Protein AF-X6PDG9-F1 (afdb_monomer_lite)

Radius of gyration: 16.28 Å; chains: 1; bounding box: 45×27×43 Å

pLDDT: mean 70.28, std 19.41, range [34.72, 93.81]

Secondary structure (DSSP, 8-state):
--HHHHHHHHHHHHTTS--SSSHHHHHHHHHHHHHHHHHHHHTS-HHHHHHHHHHHHHS-HHHHHHHHHH-TTTTTT--HHHHHHHHHHHHHHHHHHHHHHGGG----

Structure (mmCIF, N/CA/C/O backbone):
data_AF-X6PDG9-F1
#
_entry.id   AF-X6PDG9-F1
#
loop_
_atom_site.group_PDB
_atom_site.id
_atom_site.type_symbol
_atom_site.label_atom_id
_atom_site.label_alt_id
_atom_site.label_comp_id
_atom_site.label_asym_id
_atom_site.label_entity_id
_atom_site.label_seq_id
_atom_site.pdbx_PDB_ins_code
_atom_site.Cartn_x
_atom_site.Cartn_y
_atom_site.Cartn_z
_atom_site.occupancy
_atom_site.B_iso_or_equiv
_atom_site.auth_seq_id
_atom_site.auth_comp_id
_atom_site.auth_asym_id
_atom_site.auth_atom_id
_atom_site.pdbx_PDB_model_num
ATOM 1 N N . MET A 1 1 ? -12.989 -11.127 -12.654 1.00 45.44 1 MET A N 1
ATOM 2 C CA . MET A 1 1 ? -11.727 -11.205 -13.430 1.00 45.44 1 MET A CA 1
ATOM 3 C C . MET A 1 1 ? -11.781 -10.556 -14.828 1.00 45.44 1 MET A C 1
ATOM 5 O O . MET A 1 1 ? -10.874 -10.786 -15.609 1.00 45.44 1 MET A O 1
ATOM 9 N N . LYS A 1 2 ? -12.780 -9.716 -15.170 1.00 36.91 2 LYS A N 1
ATOM 10 C CA . LYS A 1 2 ? -12.823 -9.019 -16.480 1.00 36.91 2 LYS A CA 1
ATOM 11 C C . LYS A 1 2 ? -12.374 -7.545 -16.437 1.00 36.91 2 LYS A C 1
ATOM 13 O O . LYS A 1 2 ? -11.982 -7.017 -17.466 1.00 36.91 2 LYS A O 1
ATOM 18 N N . ASN A 1 3 ? -12.336 -6.913 -15.257 1.00 43.06 3 ASN A N 1
ATOM 19 C CA . ASN A 1 3 ? -11.928 -5.504 -15.123 1.00 43.06 3 ASN A CA 1
ATOM 20 C C . ASN A 1 3 ? -10.425 -5.266 -15.319 1.00 43.06 3 ASN A C 1
ATOM 22 O O . ASN A 1 3 ? -10.039 -4.215 -15.810 1.00 43.06 3 ASN A O 1
ATOM 26 N N . HIS A 1 4 ? -9.574 -6.233 -14.972 1.00 38.50 4 HIS A N 1
ATOM 27 C CA . HIS A 1 4 ? -8.120 -6.061 -15.030 1.00 38.50 4 HIS A CA 1
ATOM 28 C C . HIS A 1 4 ? -7.585 -5.988 -16.474 1.00 38.50 4 HIS A C 1
ATOM 30 O O . HIS A 1 4 ? -6.707 -5.180 -16.767 1.00 38.50 4 HIS A O 1
ATOM 36 N N . LEU A 1 5 ? -8.136 -6.800 -17.385 1.00 38.47 5 LEU A N 1
ATOM 37 C CA . LEU A 1 5 ? -7.781 -6.773 -18.810 1.00 38.47 5 LEU A CA 1
ATOM 38 C C . LEU A 1 5 ? -8.365 -5.544 -19.513 1.00 38.47 5 LEU A C 1
ATOM 40 O O . LEU A 1 5 ? -7.668 -4.913 -20.301 1.00 38.47 5 LEU A O 1
ATOM 44 N N . PHE A 1 6 ? -9.587 -5.147 -19.145 1.00 43.81 6 PHE A N 1
ATOM 45 C CA . PHE A 1 6 ? -10.232 -3.950 -19.685 1.00 43.81 6 PHE A CA 1
ATOM 46 C C . PHE A 1 6 ? -9.443 -2.670 -19.365 1.00 43.81 6 PHE A C 1
ATOM 48 O O . PHE A 1 6 ? -9.316 -1.805 -20.221 1.00 43.81 6 PHE A O 1
ATOM 55 N N . GLN A 1 7 ? -8.841 -2.570 -18.175 1.00 48.88 7 GLN A N 1
ATOM 56 C CA . GLN A 1 7 ? -7.994 -1.433 -17.787 1.00 48.88 7 GLN A CA 1
ATOM 57 C C . GLN A 1 7 ? -6.656 -1.421 -18.560 1.00 48.88 7 GLN A C 1
ATOM 59 O O . GLN A 1 7 ? -6.248 -0.378 -19.063 1.00 48.88 7 GLN A O 1
ATOM 64 N N . ILE A 1 8 ? -5.991 -2.575 -18.725 1.00 47.56 8 ILE A N 1
ATOM 65 C CA . ILE A 1 8 ? -4.694 -2.668 -19.430 1.00 47.56 8 ILE A CA 1
ATOM 66 C C . ILE A 1 8 ? -4.837 -2.413 -20.938 1.00 47.56 8 ILE A C 1
ATOM 68 O O . ILE A 1 8 ? -3.996 -1.737 -21.536 1.00 47.56 8 ILE A O 1
ATOM 72 N N . GLU A 1 9 ? -5.878 -2.952 -21.575 1.00 40.94 9 GLU A N 1
ATOM 73 C CA . GLU A 1 9 ? -6.116 -2.750 -23.011 1.00 40.94 9 GLU A CA 1
ATOM 74 C C . GLU A 1 9 ? -6.463 -1.293 -23.328 1.00 40.94 9 GLU A C 1
ATOM 76 O O . GLU A 1 9 ? -5.974 -0.755 -24.323 1.00 40.94 9 GLU A O 1
ATOM 81 N N . ASN A 1 10 ? -7.197 -0.619 -22.438 1.00 45.31 10 ASN A N 1
ATOM 82 C CA . ASN A 1 10 ? -7.468 0.812 -22.567 1.00 45.31 10 ASN A CA 1
ATOM 83 C C . ASN A 1 10 ? -6.166 1.630 -22.488 1.00 45.31 10 ASN A C 1
ATOM 85 O O . ASN A 1 10 ? -5.929 2.515 -23.305 1.00 45.31 10 ASN A O 1
ATOM 89 N N . TRP A 1 11 ? -5.258 1.272 -21.574 1.00 44.91 11 TRP A N 1
ATOM 90 C CA . TRP A 1 11 ? -3.940 1.905 -21.436 1.00 44.91 11 TRP A CA 1
ATOM 91 C C . TRP A 1 11 ? -3.040 1.739 -22.669 1.00 44.91 11 TRP A C 1
ATOM 93 O O . TRP 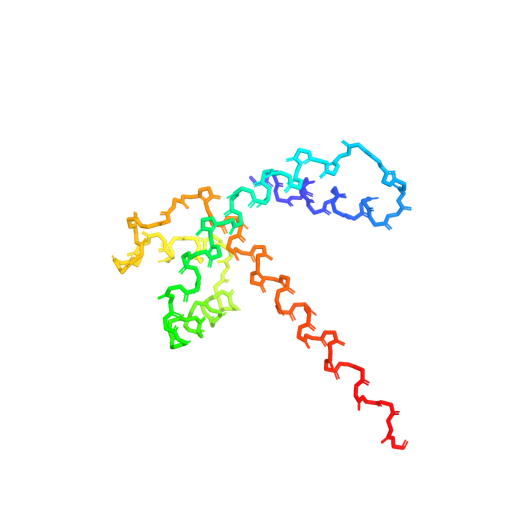A 1 11 ? -2.340 2.681 -23.044 1.00 44.91 11 TRP A O 1
ATOM 103 N N . LYS A 1 12 ? -3.085 0.582 -23.344 1.00 44.09 12 LYS A N 1
ATOM 104 C CA . LYS A 1 12 ? -2.331 0.347 -24.591 1.00 44.09 12 LYS A CA 1
ATOM 105 C C . LYS A 1 12 ? -2.886 1.110 -25.796 1.00 44.09 12 LYS A C 1
ATOM 107 O O . LYS A 1 12 ? -2.116 1.433 -26.693 1.00 44.09 12 LYS A O 1
ATOM 112 N N . GLN A 1 13 ? -4.185 1.413 -25.832 1.00 44.31 13 GLN A N 1
ATOM 113 C CA . GLN A 1 13 ? -4.769 2.243 -26.896 1.00 44.31 13 GLN A CA 1
ATOM 114 C C . GLN A 1 13 ? -4.516 3.747 -26.682 1.00 44.31 13 GLN A C 1
ATOM 116 O O . GLN A 1 13 ? -4.360 4.495 -27.647 1.00 44.31 13 GLN A O 1
ATOM 121 N N . ILE A 1 14 ? -4.389 4.194 -25.428 1.00 49.59 14 ILE A N 1
ATOM 122 C CA . ILE A 1 14 ? -4.145 5.601 -25.059 1.00 49.59 14 ILE A CA 1
ATOM 123 C C . ILE A 1 14 ? -2.750 6.101 -25.483 1.00 49.59 14 ILE A C 1
ATOM 125 O O . ILE A 1 14 ? -2.577 7.297 -25.730 1.00 49.59 14 ILE A O 1
ATOM 129 N N . THR A 1 15 ? -1.754 5.220 -25.615 1.00 45.38 15 THR A N 1
ATOM 130 C CA . THR A 1 15 ? -0.397 5.612 -26.037 1.00 45.38 15 THR A CA 1
ATOM 131 C C . THR A 1 15 ? -0.275 5.881 -27.543 1.00 45.38 15 THR A C 1
ATOM 133 O O . THR A 1 15 ? 0.734 6.443 -27.967 1.00 45.38 15 THR A O 1
ATOM 136 N N . GLY A 1 16 ? -1.296 5.536 -28.341 1.00 42.62 16 GLY A N 1
ATOM 137 C CA . GLY A 1 16 ? -1.264 5.631 -29.803 1.00 42.62 16 GLY A CA 1
ATOM 138 C C . GLY A 1 16 ? -1.994 6.821 -30.431 1.00 42.62 16 GLY A C 1
ATOM 139 O O . GLY A 1 16 ? -1.543 7.300 -31.469 1.00 42.62 16 GLY A O 1
ATOM 140 N N . GLU A 1 17 ? -3.093 7.342 -29.860 1.00 46.50 17 GLU A N 1
ATOM 141 C CA . GLU A 1 17 ? -3.919 8.294 -30.622 1.00 46.50 17 GLU A CA 1
ATOM 142 C C . GLU A 1 17 ? -4.651 9.369 -29.790 1.00 46.50 17 GLU A C 1
ATOM 144 O O . GLU A 1 17 ? -5.522 9.108 -28.969 1.00 46.50 17 GLU A O 1
ATOM 149 N N . LYS A 1 18 ? -4.250 10.623 -30.048 1.00 41.16 18 LYS A N 1
ATOM 150 C CA . LYS A 1 18 ? -4.928 11.917 -29.820 1.00 41.16 18 LYS A CA 1
ATOM 151 C C . LYS A 1 18 ? -5.779 12.067 -28.544 1.00 41.16 18 LYS A C 1
ATOM 153 O O . LYS A 1 18 ? -7.002 11.958 -28.537 1.00 41.16 18 LYS A O 1
ATOM 158 N N . ARG A 1 19 ? -5.096 12.569 -27.506 1.00 52.47 19 ARG A N 1
ATOM 159 C CA . ARG A 1 19 ? -5.646 13.377 -26.399 1.00 52.47 19 ARG A CA 1
ATOM 160 C C . ARG A 1 19 ? -6.722 14.351 -26.897 1.00 52.47 19 ARG A C 1
ATOM 162 O O . ARG A 1 19 ? -6.438 15.109 -27.825 1.00 52.47 19 ARG A O 1
ATOM 169 N N . LYS A 1 20 ? -7.853 14.437 -26.180 1.00 43.09 20 LYS A N 1
ATOM 170 C CA . LYS A 1 20 ? -8.355 15.737 -25.676 1.00 43.09 20 LYS A CA 1
ATOM 171 C C . LYS A 1 20 ? -9.520 15.706 -24.681 1.00 43.09 20 LYS A C 1
ATOM 173 O O . LYS A 1 20 ? -9.668 16.715 -24.014 1.00 43.09 20 LYS A O 1
ATOM 178 N N . ASN A 1 21 ? -10.271 14.615 -24.490 1.00 42.56 21 ASN A N 1
ATOM 179 C CA . ASN A 1 21 ? -11.437 14.676 -23.580 1.00 42.56 21 ASN A CA 1
ATOM 180 C C . ASN A 1 21 ? -11.591 13.561 -22.536 1.00 42.56 21 ASN A C 1
ATOM 182 O O . ASN A 1 21 ? -12.471 13.663 -21.698 1.00 42.56 21 ASN A O 1
ATOM 186 N N . VAL A 1 22 ? -10.705 12.562 -22.492 1.00 44.84 22 VAL A N 1
ATOM 187 C CA . VAL A 1 22 ? -10.699 11.550 -21.406 1.00 44.84 22 VAL A CA 1
ATOM 188 C C . VAL A 1 22 ? -9.865 12.016 -20.197 1.00 44.84 22 VAL A C 1
ATOM 190 O O . VAL A 1 22 ? -9.819 11.373 -19.158 1.00 44.84 22 VAL A O 1
ATOM 193 N N . ASN A 1 23 ? -9.181 13.157 -20.319 1.00 51.38 23 ASN A N 1
ATOM 194 C CA . ASN A 1 23 ? -8.110 13.508 -19.397 1.00 51.38 23 ASN A CA 1
ATOM 195 C C . ASN A 1 23 ? -8.571 14.360 -18.212 1.00 51.38 23 ASN A C 1
ATOM 197 O O . ASN A 1 23 ? -7.932 14.288 -17.188 1.00 51.38 23 ASN A O 1
ATOM 201 N N . VAL A 1 24 ? -9.644 15.155 -18.290 1.00 39.88 24 VAL A N 1
ATOM 202 C CA . VAL A 1 24 ? -9.923 16.144 -17.225 1.00 39.88 24 VAL A CA 1
ATOM 203 C C . VAL A 1 24 ? -10.628 15.524 -16.022 1.00 39.88 24 VAL A C 1
ATOM 205 O O . VAL A 1 24 ? -10.174 15.736 -14.908 1.00 39.88 24 VAL A O 1
ATOM 208 N N . GLU A 1 25 ? -11.673 14.716 -16.220 1.00 42.06 25 GLU A N 1
ATOM 209 C CA . GLU A 1 25 ? -12.353 14.031 -15.107 1.00 42.06 25 GLU A CA 1
ATOM 210 C C . GLU A 1 25 ? -11.469 12.959 -14.468 1.00 42.06 25 GLU A C 1
ATOM 212 O O . GLU A 1 25 ? -11.405 12.881 -13.247 1.00 42.06 25 GLU A O 1
ATOM 217 N N . MET A 1 26 ? -10.721 12.188 -15.268 1.00 47.72 26 MET A N 1
ATOM 218 C CA . MET A 1 26 ? -9.767 11.214 -14.731 1.00 47.72 26 MET A CA 1
ATOM 219 C C . MET A 1 26 ? -8.588 11.906 -14.041 1.00 47.72 26 MET A C 1
ATOM 221 O O . MET A 1 26 ? -8.193 11.479 -12.965 1.00 47.72 26 MET A O 1
ATOM 225 N N . PHE A 1 27 ? -8.066 13.009 -14.588 1.00 48.91 27 PHE A N 1
ATOM 226 C CA . PHE A 1 27 ? -7.044 13.809 -13.911 1.00 48.91 27 PHE A CA 1
ATOM 227 C C . PHE A 1 27 ? -7.577 14.467 -12.640 1.00 48.91 27 PHE A C 1
ATOM 229 O O . PHE A 1 27 ? -6.843 14.489 -11.668 1.00 48.91 27 PHE A O 1
ATOM 236 N N . LEU A 1 28 ? -8.818 14.963 -12.605 1.00 43.72 28 LEU A N 1
ATOM 237 C CA . LEU A 1 28 ? -9.443 15.539 -11.405 1.00 43.72 28 LEU A CA 1
ATOM 238 C C . LEU A 1 28 ? -9.691 14.473 -10.335 1.00 43.72 28 LEU A C 1
ATOM 240 O O . LEU A 1 28 ? -9.304 14.676 -9.189 1.00 43.72 28 LEU A O 1
ATOM 244 N N . PHE A 1 29 ? -10.243 13.319 -10.713 1.00 53.88 29 PHE A N 1
ATOM 245 C CA . PHE A 1 29 ? -10.429 12.173 -9.821 1.00 53.88 29 PHE A CA 1
ATOM 246 C C . PHE A 1 29 ? -9.091 11.661 -9.282 1.00 53.88 29 PHE A C 1
ATOM 248 O O . PHE A 1 29 ? -8.953 11.418 -8.083 1.00 53.88 29 PHE A O 1
ATOM 255 N N . CYS A 1 30 ? -8.077 11.549 -10.146 1.00 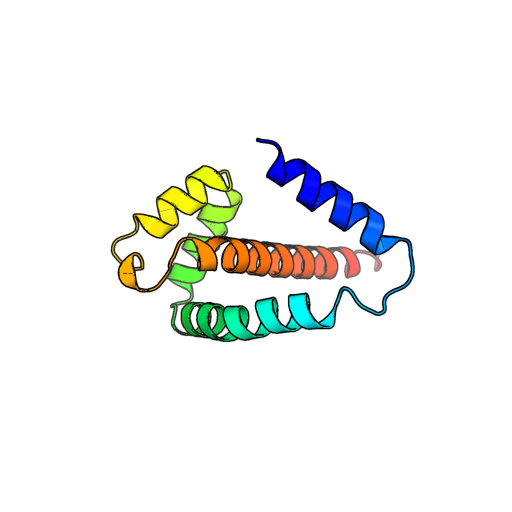55.50 30 CYS A N 1
ATOM 256 C CA . CYS A 1 30 ? -6.720 11.257 -9.714 1.00 55.50 30 CYS A CA 1
ATOM 257 C C . CYS A 1 30 ? -6.210 12.367 -8.793 1.00 55.50 30 CYS A C 1
ATOM 259 O O . CYS A 1 30 ? -5.740 12.044 -7.722 1.00 55.50 30 CYS A O 1
ATOM 261 N N . PHE A 1 31 ? -6.335 13.649 -9.132 1.00 55.97 31 PHE A N 1
ATOM 262 C CA . PHE A 1 31 ? -5.784 14.775 -8.370 1.00 55.97 31 PHE A CA 1
ATOM 263 C C . PHE A 1 31 ? -6.393 14.912 -6.965 1.00 55.97 31 PHE A C 1
ATOM 265 O O . PHE A 1 31 ? -5.662 15.099 -5.990 1.00 55.97 31 PHE A O 1
ATOM 272 N N . GLU A 1 32 ? -7.714 14.779 -6.833 1.00 55.94 32 GLU A N 1
ATOM 273 C CA . GLU A 1 32 ? -8.405 14.831 -5.540 1.00 55.94 32 GLU A CA 1
ATOM 274 C C . GLU A 1 32 ? -8.021 13.646 -4.644 1.00 55.94 32 GLU A C 1
ATOM 276 O O . GLU A 1 32 ? -7.648 13.848 -3.484 1.00 55.94 32 GLU A O 1
ATOM 281 N N . ASN A 1 33 ? -8.003 12.425 -5.192 1.00 62.22 33 ASN A N 1
ATOM 282 C CA . ASN A 1 33 ? -7.553 11.238 -4.457 1.00 62.22 33 ASN A CA 1
ATOM 283 C C . ASN A 1 33 ? -6.040 11.260 -4.185 1.00 62.22 33 ASN A C 1
ATOM 285 O O . ASN A 1 33 ? -5.590 10.817 -3.126 1.00 62.22 33 ASN A O 1
ATOM 289 N N . PHE A 1 34 ? -5.254 11.864 -5.080 1.00 67.06 34 PHE A N 1
ATOM 290 C CA . PHE A 1 34 ? -3.824 12.083 -4.898 1.00 67.06 34 PHE A CA 1
ATOM 291 C C . PHE A 1 34 ? -3.570 12.970 -3.691 1.00 67.06 34 PHE A C 1
ATOM 293 O O . PHE A 1 34 ? -2.646 12.677 -2.953 1.00 67.06 34 PHE A O 1
ATOM 300 N N . ASN A 1 35 ? -4.374 13.999 -3.413 1.00 74.62 35 ASN A N 1
ATOM 301 C CA . ASN A 1 35 ? -4.125 14.854 -2.247 1.00 74.62 35 ASN A CA 1
ATOM 302 C C . ASN A 1 35 ? -4.221 14.080 -0.925 1.00 74.62 35 ASN A C 1
ATOM 304 O O . ASN A 1 35 ? -3.363 14.237 -0.053 1.00 74.62 35 ASN A O 1
ATOM 308 N N . LYS A 1 36 ? -5.225 13.208 -0.784 1.00 81.12 36 LYS A N 1
ATOM 309 C CA . LYS A 1 36 ? -5.376 12.359 0.405 1.00 81.12 36 LYS A CA 1
ATOM 310 C C . LYS A 1 36 ? -4.264 11.314 0.487 1.00 81.12 36 LYS A C 1
ATOM 312 O O . LYS A 1 36 ? -3.600 11.216 1.518 1.00 81.12 36 LYS A O 1
ATOM 317 N N . VAL A 1 37 ? -4.019 10.580 -0.598 1.00 79.94 37 VAL A N 1
ATOM 318 C CA . VAL A 1 37 ? -2.998 9.521 -0.653 1.00 79.94 37 VAL A CA 1
ATOM 319 C C . VAL A 1 37 ? -1.581 10.085 -0.514 1.00 79.94 37 VAL A C 1
ATOM 321 O O . VAL A 1 37 ? -0.745 9.498 0.165 1.00 79.94 37 VAL A O 1
ATOM 324 N N . MET A 1 38 ? -1.304 11.254 -1.086 1.00 79.50 38 MET A N 1
ATOM 325 C CA . MET A 1 38 ? -0.016 11.941 -0.986 1.00 79.50 38 MET A CA 1
ATOM 326 C C . MET A 1 38 ? 0.208 12.497 0.415 1.00 79.50 38 MET A C 1
ATOM 328 O O . MET A 1 38 ? 1.320 12.395 0.930 1.00 79.50 38 MET A O 1
ATOM 332 N N . LYS A 1 39 ? -0.829 13.039 1.065 1.00 84.50 39 LYS A N 1
ATOM 333 C CA . LYS A 1 39 ? -0.746 13.434 2.475 1.00 84.50 39 LYS A CA 1
ATOM 334 C C . LYS A 1 39 ? -0.455 12.219 3.356 1.00 84.50 39 LYS A C 1
ATOM 336 O O . LYS A 1 39 ? 0.527 12.240 4.095 1.00 84.50 39 LYS A O 1
ATOM 341 N N . TRP A 1 40 ? -1.231 11.148 3.187 1.00 86.81 40 TRP A N 1
ATOM 342 C CA . TRP A 1 40 ? -1.019 9.871 3.869 1.00 86.81 40 TRP A CA 1
ATOM 343 C C . TRP A 1 40 ? 0.409 9.357 3.669 1.00 86.81 40 TRP A C 1
ATOM 345 O O . TRP A 1 40 ?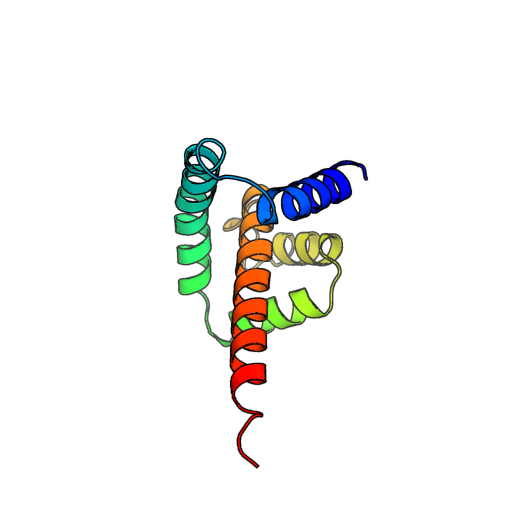 1.084 9.018 4.635 1.00 86.81 40 TRP A O 1
ATOM 355 N N . TRP A 1 41 ? 0.908 9.371 2.431 1.00 85.12 41 TRP A N 1
ATOM 356 C CA . TRP A 1 41 ? 2.271 8.963 2.105 1.00 85.12 41 TRP A CA 1
ATOM 357 C C . TRP A 1 41 ? 3.313 9.865 2.771 1.00 85.12 41 TRP A C 1
ATOM 359 O O . TRP A 1 41 ? 4.272 9.372 3.357 1.00 85.12 41 TRP A O 1
ATOM 369 N N . ASN A 1 42 ? 3.153 11.186 2.716 1.00 82.69 42 ASN A N 1
ATOM 370 C CA . ASN A 1 42 ? 4.125 12.137 3.255 1.00 82.69 42 ASN A CA 1
ATOM 371 C C . ASN A 1 42 ? 4.264 12.049 4.777 1.00 82.69 42 ASN A C 1
ATOM 373 O O . ASN A 1 42 ? 5.380 12.185 5.275 1.00 82.69 42 ASN A O 1
ATOM 377 N N . GLU A 1 43 ? 3.177 11.748 5.485 1.00 87.56 43 GLU A N 1
ATOM 378 C CA . GLU A 1 43 ? 3.152 11.564 6.942 1.00 87.56 43 GLU A CA 1
ATOM 379 C C . GLU A 1 43 ? 3.835 10.260 7.402 1.00 87.56 43 GLU A C 1
ATOM 381 O O . GLU A 1 43 ? 4.083 10.081 8.594 1.00 87.56 43 GLU A O 1
ATOM 386 N N . ARG A 1 44 ? 4.182 9.345 6.483 1.00 85.88 44 ARG A N 1
ATOM 387 C CA . ARG A 1 44 ? 4.899 8.105 6.815 1.00 85.88 44 ARG A CA 1
ATOM 388 C C . ARG A 1 44 ? 6.401 8.307 6.956 1.00 85.88 44 ARG A C 1
ATOM 390 O O . ARG A 1 44 ? 7.059 8.940 6.122 1.00 85.88 44 ARG A O 1
ATOM 397 N N . GLU A 1 45 ? 6.958 7.636 7.960 1.00 90.31 45 GLU A N 1
ATOM 398 C CA . GLU A 1 45 ? 8.400 7.489 8.121 1.00 90.31 45 GLU A CA 1
ATOM 399 C C . GLU A 1 45 ? 9.011 6.715 6.946 1.00 90.31 45 GLU A C 1
ATOM 401 O O . GLU A 1 45 ? 8.381 5.834 6.354 1.00 90.31 45 GLU A O 1
ATOM 406 N N . GLN A 1 46 ? 10.281 6.987 6.636 1.00 84.50 46 GLN A N 1
ATOM 407 C CA . GLN A 1 46 ? 10.983 6.311 5.537 1.00 84.50 46 GLN A CA 1
ATOM 408 C C . GLN A 1 46 ? 11.000 4.786 5.697 1.00 84.50 46 GLN A C 1
ATOM 410 O O . GLN A 1 46 ? 10.826 4.061 4.724 1.00 84.50 46 GLN A O 1
ATOM 415 N N . LYS A 1 47 ? 11.121 4.286 6.933 1.00 89.94 47 LYS A N 1
ATOM 416 C CA . LYS A 1 47 ? 11.080 2.847 7.222 1.00 89.94 47 LYS A CA 1
ATOM 417 C C . LYS A 1 47 ? 9.743 2.209 6.828 1.00 89.94 47 LYS A C 1
ATOM 419 O O . LYS A 1 47 ? 9.730 1.098 6.301 1.00 89.94 47 LYS A O 1
ATOM 424 N N . ASP A 1 48 ? 8.632 2.908 7.057 1.00 89.69 48 ASP A N 1
ATOM 425 C CA . ASP A 1 48 ? 7.309 2.433 6.648 1.00 89.69 48 ASP A CA 1
ATOM 426 C C . ASP A 1 48 ? 7.170 2.450 5.126 1.00 89.69 48 ASP A C 1
ATOM 428 O O . ASP A 1 48 ? 6.706 1.469 4.551 1.00 89.69 48 ASP A O 1
ATOM 432 N N . LYS A 1 49 ? 7.625 3.525 4.468 1.00 87.06 49 LYS A N 1
ATOM 433 C CA . LYS A 1 49 ? 7.617 3.640 2.999 1.00 87.06 49 LYS A CA 1
ATOM 434 C C . LYS A 1 49 ? 8.380 2.494 2.344 1.00 87.06 49 LYS A C 1
ATOM 436 O O . LYS A 1 49 ? 7.851 1.849 1.442 1.00 87.06 49 LYS A O 1
ATOM 441 N N . THR A 1 50 ? 9.575 2.182 2.847 1.00 89.56 50 THR A N 1
ATOM 442 C CA . THR A 1 50 ? 10.368 1.040 2.372 1.00 89.56 50 THR A CA 1
ATOM 443 C C . THR A 1 50 ? 9.617 -0.274 2.560 1.00 89.56 50 THR A C 1
ATOM 445 O O . THR A 1 50 ? 9.495 -1.035 1.605 1.00 89.56 50 THR A O 1
ATOM 448 N N . LYS A 1 51 ? 9.032 -0.512 3.743 1.00 93.00 51 LYS A N 1
ATOM 449 C CA . LYS A 1 51 ? 8.239 -1.724 4.015 1.00 93.00 51 LYS A CA 1
ATOM 450 C C . LYS A 1 51 ? 7.056 -1.858 3.047 1.00 93.00 51 LYS A C 1
ATOM 452 O O . LYS A 1 51 ? 6.784 -2.960 2.578 1.00 93.00 51 LYS A O 1
ATOM 457 N N . ILE A 1 52 ? 6.363 -0.758 2.739 1.00 91.44 52 ILE A N 1
ATOM 458 C CA . ILE A 1 52 ? 5.242 -0.747 1.785 1.00 91.44 52 ILE A CA 1
ATOM 459 C C . ILE A 1 52 ? 5.733 -1.126 0.387 1.00 91.44 52 ILE A C 1
ATOM 461 O O . ILE A 1 52 ? 5.169 -2.028 -0.224 1.00 91.44 52 ILE A O 1
ATOM 465 N N . ILE A 1 53 ? 6.805 -0.493 -0.097 1.00 89.38 53 ILE A N 1
ATOM 466 C CA . ILE A 1 53 ? 7.367 -0.764 -1.430 1.00 89.38 53 ILE A CA 1
ATOM 467 C C . ILE A 1 53 ? 7.876 -2.208 -1.530 1.00 89.38 53 ILE A C 1
ATOM 469 O O . ILE A 1 53 ? 7.647 -2.875 -2.536 1.00 89.38 53 ILE A O 1
ATOM 473 N N . GLU A 1 54 ? 8.542 -2.724 -0.498 1.00 92.50 54 GLU A N 1
ATOM 474 C CA . GLU A 1 54 ? 8.995 -4.120 -0.456 1.00 92.50 54 GLU A CA 1
ATOM 475 C C . GLU A 1 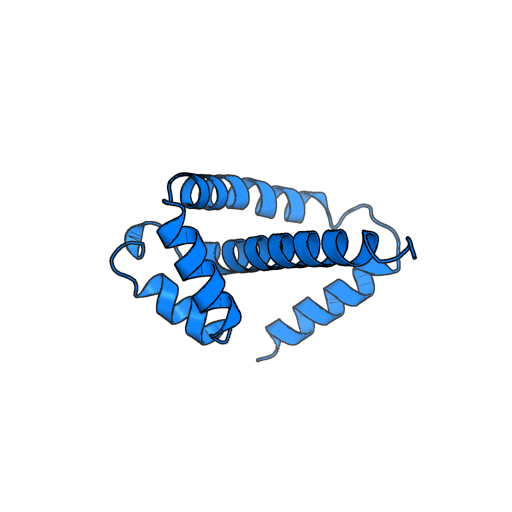54 ? 7.821 -5.099 -0.518 1.00 92.50 54 GLU A C 1
ATOM 477 O O . GLU A 1 54 ? 7.854 -6.065 -1.286 1.00 92.50 54 GLU A O 1
ATOM 482 N N . LYS A 1 55 ? 6.762 -4.845 0.258 1.00 93.50 55 LYS A N 1
ATOM 483 C CA . LYS A 1 55 ? 5.549 -5.668 0.228 1.00 93.50 55 LYS A CA 1
ATOM 484 C C . LYS A 1 55 ? 4.854 -5.591 -1.121 1.00 93.50 55 LYS A C 1
ATOM 486 O O . LYS A 1 55 ? 4.457 -6.637 -1.618 1.00 93.50 55 LYS A O 1
ATOM 491 N N . PHE A 1 56 ? 4.790 -4.411 -1.727 1.00 91.44 56 PHE A N 1
ATOM 492 C CA . PHE A 1 56 ? 4.238 -4.214 -3.064 1.00 91.44 56 PHE A CA 1
ATOM 493 C C . PHE A 1 56 ? 4.999 -5.019 -4.128 1.00 91.44 56 PHE A C 1
ATOM 495 O O . PHE A 1 56 ? 4.386 -5.683 -4.950 1.00 91.44 56 PHE A O 1
ATOM 502 N N . LYS A 1 57 ? 6.336 -5.048 -4.068 1.00 89.00 57 LYS A N 1
ATOM 503 C CA . LYS A 1 57 ? 7.161 -5.848 -4.994 1.00 89.00 57 LYS A CA 1
ATOM 504 C C . LYS A 1 57 ? 7.035 -7.359 -4.788 1.00 89.00 57 LYS A C 1
ATOM 506 O O . LYS A 1 57 ? 7.280 -8.122 -5.717 1.00 89.00 57 LYS A O 1
ATOM 511 N N . THR A 1 58 ? 6.748 -7.792 -3.561 1.00 93.81 58 THR A N 1
ATOM 512 C CA . THR A 1 58 ? 6.777 -9.215 -3.182 1.00 93.81 58 THR A CA 1
ATOM 513 C C . THR A 1 58 ? 5.403 -9.878 -3.280 1.00 93.81 58 THR A C 1
ATOM 515 O O . THR A 1 58 ? 5.312 -11.080 -3.518 1.00 93.81 58 THR A O 1
ATOM 518 N N . LEU A 1 59 ? 4.333 -9.122 -3.039 1.00 93.06 59 LEU A N 1
ATOM 519 C CA . LEU A 1 59 ? 2.960 -9.616 -3.028 1.00 93.06 59 LEU A CA 1
ATOM 520 C C . LEU A 1 59 ? 2.277 -9.333 -4.367 1.00 93.06 59 LEU A C 1
ATOM 522 O O . LEU A 1 59 ? 2.575 -8.349 -5.033 1.00 93.06 59 LEU A O 1
ATOM 526 N N . SER A 1 60 ? 1.307 -10.170 -4.732 1.00 89.69 60 SER A N 1
ATOM 527 C CA . SER A 1 60 ? 0.352 -9.796 -5.783 1.00 89.69 60 SER A CA 1
ATOM 528 C C . SER A 1 60 ? -0.511 -8.611 -5.334 1.00 89.69 60 SER A C 1
ATOM 530 O O . SER A 1 60 ? -0.707 -8.416 -4.135 1.00 89.69 60 SER A O 1
ATOM 532 N N . ASN A 1 61 ? -1.092 -7.864 -6.278 1.00 85.31 61 ASN A N 1
ATOM 533 C CA . ASN A 1 61 ? -1.948 -6.710 -5.970 1.00 85.31 61 ASN A CA 1
ATOM 534 C C . ASN A 1 61 ? -3.087 -7.055 -4.993 1.00 85.31 61 ASN A C 1
ATOM 536 O O . ASN A 1 61 ? -3.329 -6.313 -4.048 1.00 85.31 61 ASN A O 1
ATOM 540 N N . GLU A 1 62 ? -3.733 -8.214 -5.162 1.00 88.88 62 GLU A N 1
ATOM 541 C CA . GLU A 1 62 ? -4.810 -8.677 -4.271 1.00 88.88 62 GLU A CA 1
ATOM 542 C C . GLU A 1 62 ? -4.295 -8.965 -2.850 1.00 88.88 62 GLU A C 1
ATOM 544 O O . GLU A 1 62 ? -4.911 -8.582 -1.856 1.00 88.88 62 GLU A O 1
ATOM 549 N N . GLN A 1 63 ? -3.134 -9.615 -2.730 1.00 91.88 63 GLN A N 1
ATOM 550 C CA . GLN A 1 63 ? -2.518 -9.884 -1.428 1.00 91.88 63 GLN A CA 1
ATOM 551 C C . GLN A 1 63 ? -2.000 -8.608 -0.766 1.00 91.88 63 GLN A C 1
ATOM 553 O O . GLN A 1 63 ? -2.053 -8.485 0.458 1.00 91.88 63 GLN A O 1
ATOM 558 N N . PHE A 1 64 ? -1.502 -7.667 -1.563 1.00 91.56 64 PHE A N 1
ATOM 559 C CA . PHE A 1 64 ? -1.047 -6.370 -1.099 1.00 91.56 64 PHE A CA 1
ATOM 560 C C . PHE A 1 64 ? -2.214 -5.538 -0.566 1.00 91.56 64 PHE A C 1
ATOM 562 O O . PHE A 1 64 ? -2.104 -5.021 0.542 1.00 91.56 64 PHE A O 1
ATOM 569 N N . GLU A 1 65 ? -3.347 -5.492 -1.277 1.00 90.44 65 GLU A N 1
ATOM 570 C CA . GLU A 1 65 ? -4.592 -4.861 -0.812 1.00 90.44 65 GLU A CA 1
ATOM 571 C C . GLU A 1 65 ? -5.002 -5.417 0.558 1.00 90.44 65 GLU A C 1
ATOM 573 O O . GLU A 1 65 ? -5.165 -4.667 1.524 1.00 90.44 65 GLU A O 1
ATOM 578 N N . VAL A 1 66 ? -5.111 -6.746 0.666 1.00 91.06 66 VAL A N 1
ATOM 579 C CA . VAL A 1 66 ? -5.501 -7.419 1.913 1.00 91.06 66 VAL A CA 1
ATOM 580 C C . VAL A 1 66 ? -4.507 -7.128 3.034 1.00 91.06 66 VAL A C 1
ATOM 582 O O . VAL A 1 66 ? -4.911 -6.918 4.177 1.00 91.06 66 VAL A O 1
ATOM 585 N N . TRP A 1 67 ? -3.209 -7.118 2.737 1.00 93.44 67 TRP A N 1
ATOM 586 C CA . TRP A 1 67 ? -2.181 -6.811 3.725 1.00 93.44 67 TRP A CA 1
ATOM 587 C C . TRP A 1 67 ? -2.276 -5.358 4.208 1.00 93.44 67 TRP A C 1
ATOM 589 O O . TRP A 1 67 ? -2.260 -5.119 5.416 1.00 93.44 67 TRP A O 1
ATOM 599 N N . LEU A 1 68 ? -2.436 -4.404 3.286 1.00 90.12 68 LEU A N 1
ATOM 600 C CA . LEU A 1 68 ? -2.486 -2.975 3.590 1.00 90.12 68 LEU A CA 1
ATOM 601 C C . LEU A 1 68 ? -3.715 -2.618 4.435 1.00 90.12 68 LEU A C 1
ATOM 603 O O . LEU A 1 68 ? -3.590 -1.891 5.419 1.00 90.12 68 LEU A O 1
ATOM 607 N N . LEU A 1 69 ? -4.879 -3.186 4.104 1.00 89.00 69 LEU A N 1
ATOM 608 C CA . LEU A 1 69 ? -6.133 -2.971 4.837 1.00 89.00 69 LEU A CA 1
ATOM 609 C C . LEU A 1 69 ? -6.165 -3.666 6.208 1.00 89.00 69 LEU A C 1
ATOM 611 O O . LEU A 1 69 ? -6.896 -3.238 7.102 1.00 89.00 69 LEU A O 1
ATOM 615 N N . ASN A 1 70 ? -5.387 -4.735 6.395 1.00 88.44 70 ASN A N 1
ATOM 616 C CA . ASN A 1 70 ? -5.314 -5.451 7.671 1.00 88.44 70 ASN A CA 1
ATOM 617 C C . ASN A 1 70 ? -4.213 -4.938 8.603 1.00 88.44 70 ASN A C 1
ATOM 619 O O . ASN A 1 70 ? -4.217 -5.282 9.787 1.00 88.44 70 ASN A O 1
ATOM 623 N N . GLU A 1 71 ? -3.284 -4.118 8.113 1.00 84.69 71 GLU A N 1
ATOM 624 C CA . GLU A 1 71 ? -2.244 -3.524 8.946 1.00 84.69 71 GLU A CA 1
ATOM 625 C C . GLU A 1 71 ? -2.885 -2.523 9.920 1.00 84.69 71 GLU A C 1
ATOM 627 O O . GLU A 1 71 ? -3.366 -1.455 9.534 1.00 84.69 71 GLU A O 1
ATOM 632 N N . HIS A 1 72 ? -2.896 -2.869 11.212 1.00 78.31 72 HIS A N 1
ATOM 633 C CA . HIS A 1 72 ? -3.587 -2.100 12.257 1.00 78.31 72 HIS A CA 1
ATOM 634 C C . HIS A 1 72 ? -3.123 -0.640 12.305 1.00 78.31 72 HIS A C 1
ATOM 636 O O . HIS A 1 72 ? -3.888 0.251 12.669 1.00 78.31 72 HIS A O 1
ATOM 642 N N . LYS A 1 73 ? -1.870 -0.388 11.915 1.00 83.56 73 LYS A N 1
ATOM 643 C CA . LYS A 1 73 ? -1.300 0.956 11.855 1.00 83.56 73 LYS A CA 1
ATOM 644 C C . LYS A 1 73 ? -2.042 1.864 10.865 1.00 83.56 73 LYS A C 1
ATOM 646 O O . LYS A 1 73 ? -2.066 3.064 11.091 1.00 83.56 73 LYS A O 1
ATOM 651 N N . TRP A 1 74 ? -2.615 1.327 9.782 1.00 82.88 74 TRP A N 1
ATOM 652 C CA . TRP A 1 74 ? -3.140 2.124 8.656 1.00 82.88 74 TRP A CA 1
ATOM 653 C C . TRP A 1 74 ? -4.602 1.836 8.318 1.00 82.88 74 TRP A C 1
ATOM 655 O O . TRP A 1 74 ? -5.216 2.623 7.607 1.00 82.88 74 TRP A O 1
ATOM 665 N N . LYS A 1 75 ? -5.173 0.754 8.853 1.00 77.25 75 LYS A N 1
ATOM 666 C CA . LYS A 1 75 ? -6.534 0.272 8.580 1.00 77.25 75 LYS A CA 1
ATOM 667 C C . LYS A 1 75 ? -7.641 1.338 8.631 1.00 77.25 75 LYS A C 1
ATOM 669 O O . LYS A 1 75 ? -8.633 1.204 7.928 1.00 77.25 75 LYS A O 1
ATOM 674 N N . ASN A 1 76 ? -7.490 2.372 9.460 1.00 83.44 76 ASN A N 1
ATOM 675 C CA . ASN A 1 76 ? -8.492 3.436 9.609 1.00 83.44 76 ASN A CA 1
ATOM 676 C C . ASN A 1 76 ? -8.199 4.687 8.761 1.00 83.44 76 ASN A C 1
ATOM 678 O O . ASN A 1 76 ? -9.018 5.600 8.721 1.00 83.44 76 ASN A O 1
ATOM 682 N N . GLU A 1 77 ? -7.031 4.758 8.123 1.00 85.31 77 GLU A N 1
ATOM 683 C CA . GLU A 1 77 ? -6.577 5.931 7.364 1.00 85.31 77 GLU A CA 1
ATOM 684 C C . GLU A 1 77 ? -6.756 5.761 5.852 1.00 85.31 77 GLU A C 1
ATOM 686 O O . GLU A 1 77 ? -6.823 6.752 5.125 1.00 85.31 77 GLU A O 1
ATOM 691 N N . ILE A 1 78 ? -6.846 4.512 5.389 1.00 87.62 78 ILE A N 1
ATOM 692 C CA . ILE A 1 78 ? -7.020 4.145 3.983 1.00 87.62 78 ILE A CA 1
ATOM 693 C C . ILE A 1 78 ? -8.273 3.293 3.802 1.00 87.62 78 ILE A C 1
ATOM 695 O O . ILE A 1 78 ? -8.577 2.413 4.607 1.00 87.62 78 ILE A O 1
ATOM 699 N N . THR A 1 79 ? -9.001 3.557 2.728 1.00 86.94 79 THR A N 1
ATOM 700 C CA . THR A 1 79 ? -10.132 2.763 2.258 1.00 86.94 79 THR A CA 1
ATOM 701 C C . THR A 1 79 ? -9.710 1.929 1.058 1.00 86.94 79 THR A C 1
ATOM 703 O O . THR A 1 79 ? -8.631 2.107 0.496 1.00 86.94 79 THR A O 1
ATOM 706 N N . LYS A 1 80 ? -10.586 1.015 0.637 1.00 85.19 80 LYS A N 1
ATOM 707 C CA . LYS A 1 80 ? -10.371 0.221 -0.572 1.00 85.19 80 LYS A CA 1
ATOM 708 C C . LYS A 1 80 ? -10.177 1.092 -1.822 1.00 85.19 80 LYS A C 1
ATOM 710 O O . LYS A 1 80 ? -9.338 0.768 -2.651 1.00 85.19 80 LYS A O 1
ATOM 715 N N . ASP A 1 81 ? -10.888 2.214 -1.912 1.00 83.94 81 ASP A N 1
ATOM 716 C CA . ASP A 1 81 ? -10.799 3.134 -3.053 1.00 83.94 81 ASP A CA 1
ATOM 717 C C . ASP A 1 81 ? -9.442 3.860 -3.122 1.00 83.94 81 ASP A C 1
ATOM 719 O O . ASP A 1 81 ? -8.977 4.226 -4.202 1.00 83.94 81 ASP A O 1
ATOM 723 N N . ASP A 1 82 ? -8.762 4.026 -1.981 1.00 85.38 82 ASP A N 1
ATOM 724 C CA . ASP A 1 82 ? -7.424 4.624 -1.935 1.00 85.38 82 ASP A CA 1
ATOM 725 C C . ASP A 1 82 ? -6.340 3.657 -2.456 1.00 85.38 82 ASP A C 1
ATOM 727 O O . ASP A 1 82 ? -5.277 4.102 -2.896 1.00 85.38 82 ASP A O 1
ATOM 731 N N . ILE A 1 83 ? -6.587 2.339 -2.421 1.00 86.94 83 ILE A N 1
ATOM 732 C CA . ILE A 1 83 ? -5.592 1.302 -2.748 1.00 86.94 83 ILE A CA 1
ATOM 733 C C . ILE A 1 83 ? -5.138 1.403 -4.199 1.00 86.94 83 ILE A C 1
ATOM 735 O O . ILE A 1 83 ? -3.936 1.391 -4.457 1.00 86.94 83 ILE A O 1
ATOM 739 N N . ASP A 1 84 ? -6.074 1.563 -5.134 1.00 83.62 84 ASP A N 1
ATOM 740 C CA . ASP A 1 84 ? -5.748 1.675 -6.559 1.00 83.62 84 ASP A CA 1
ATOM 741 C C . ASP A 1 84 ? -4.824 2.877 -6.819 1.00 83.62 84 ASP A C 1
ATOM 743 O O . ASP A 1 84 ? -3.842 2.775 -7.557 1.00 83.62 84 ASP A O 1
ATOM 747 N N . SER A 1 85 ? -5.077 3.995 -6.132 1.00 83.00 85 SER A N 1
ATOM 748 C CA . SER A 1 85 ? -4.254 5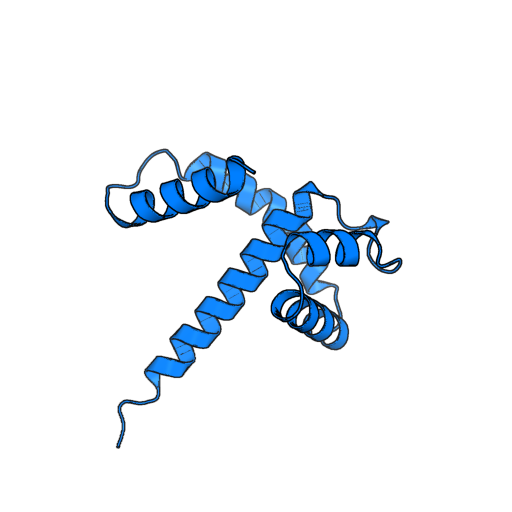.208 -6.218 1.00 83.00 85 SER A CA 1
ATOM 749 C C . SER A 1 85 ? -2.869 5.027 -5.581 1.00 83.00 85 SER A C 1
ATOM 751 O O . SER A 1 85 ? -1.875 5.545 -6.102 1.00 83.00 85 SER A O 1
ATOM 753 N N . ILE A 1 86 ? -2.774 4.278 -4.476 1.00 86.31 86 ILE A N 1
ATOM 754 C CA . ILE A 1 86 ? -1.500 3.924 -3.829 1.00 86.31 86 ILE A CA 1
ATOM 755 C C . ILE A 1 86 ? -0.661 3.037 -4.753 1.00 86.31 86 ILE A C 1
ATOM 757 O O . ILE A 1 86 ? 0.502 3.357 -5.004 1.00 86.31 86 ILE A O 1
ATOM 761 N N . CYS A 1 87 ? -1.246 1.966 -5.293 1.00 86.62 87 CYS A N 1
ATOM 762 C CA . CYS A 1 87 ? -0.578 1.060 -6.230 1.00 86.62 87 CYS A CA 1
ATOM 763 C C . CYS A 1 87 ? -0.073 1.825 -7.458 1.00 86.62 87 CYS A C 1
ATOM 765 O O . CYS A 1 87 ? 1.112 1.761 -7.780 1.00 86.62 87 CYS A O 1
ATOM 767 N N . PHE A 1 88 ? -0.935 2.645 -8.065 1.00 81.88 88 PHE A N 1
ATOM 768 C CA . PHE A 1 88 ? -0.579 3.475 -9.214 1.00 81.88 88 PHE A CA 1
ATOM 769 C C . PHE A 1 88 ? 0.595 4.425 -8.929 1.00 81.88 88 PHE A C 1
ATOM 771 O O . PHE A 1 88 ? 1.494 4.595 -9.760 1.00 81.88 88 PHE A O 1
ATOM 778 N N . SER A 1 89 ? 0.606 5.042 -7.745 1.00 81.31 89 SER A N 1
ATOM 779 C CA . SER A 1 89 ? 1.676 5.954 -7.328 1.00 81.31 89 SER A CA 1
ATOM 780 C C . SER A 1 89 ? 3.010 5.224 -7.146 1.00 81.31 89 SER A C 1
ATOM 782 O O . SER A 1 89 ? 4.050 5.737 -7.563 1.00 81.31 89 SER A O 1
ATOM 784 N N . ILE A 1 90 ? 2.990 4.024 -6.556 1.00 84.44 90 ILE A N 1
ATOM 785 C CA . ILE A 1 90 ? 4.190 3.197 -6.370 1.00 84.44 90 ILE A CA 1
ATOM 786 C C . ILE A 1 90 ? 4.721 2.715 -7.724 1.00 84.44 90 ILE A C 1
ATOM 788 O O . ILE A 1 90 ? 5.918 2.852 -7.976 1.00 84.44 90 ILE A O 1
ATOM 792 N N . ASP A 1 91 ? 3.853 2.225 -8.610 1.00 82.44 91 ASP A N 1
ATOM 793 C CA . ASP A 1 91 ? 4.238 1.803 -9.963 1.00 82.44 91 ASP A CA 1
ATOM 794 C C . ASP A 1 91 ? 4.877 2.951 -10.750 1.00 82.44 91 ASP A C 1
ATOM 796 O O . ASP A 1 91 ? 5.951 2.789 -11.333 1.00 82.44 91 ASP A O 1
ATOM 800 N N . SER A 1 92 ? 4.269 4.139 -10.707 1.00 78.25 92 SER A N 1
ATOM 801 C CA . SER A 1 92 ? 4.803 5.337 -11.367 1.00 78.25 92 SER A CA 1
ATOM 802 C C . SER A 1 92 ? 6.179 5.731 -10.818 1.00 78.25 92 SER A C 1
ATOM 804 O O . SER A 1 92 ? 7.082 6.078 -11.581 1.00 78.25 92 SER A O 1
ATOM 806 N N . TYR A 1 93 ? 6.364 5.653 -9.497 1.00 78.31 93 TYR A N 1
ATOM 807 C CA . TYR A 1 93 ? 7.644 5.923 -8.840 1.00 78.31 93 TYR A CA 1
ATOM 808 C C . TYR A 1 93 ? 8.725 4.912 -9.242 1.00 78.31 93 TYR A C 1
ATOM 810 O O . TYR A 1 93 ? 9.850 5.305 -9.557 1.00 78.31 93 TYR A O 1
ATOM 818 N N . LEU A 1 94 ? 8.391 3.619 -9.272 1.00 80.06 94 LEU A N 1
ATOM 819 C CA . LEU A 1 94 ? 9.320 2.568 -9.688 1.00 80.06 94 LEU A CA 1
ATOM 820 C C . LEU A 1 94 ? 9.701 2.709 -11.165 1.00 80.06 94 LEU A C 1
ATOM 822 O O . LEU A 1 94 ? 10.888 2.665 -11.480 1.00 80.06 94 LEU A O 1
ATOM 826 N N . ALA A 1 95 ? 8.728 2.958 -12.045 1.00 78.00 95 ALA A N 1
ATOM 827 C CA . ALA A 1 95 ? 8.971 3.188 -13.468 1.00 78.00 95 ALA A CA 1
ATOM 828 C C . ALA A 1 95 ? 9.896 4.394 -13.706 1.00 78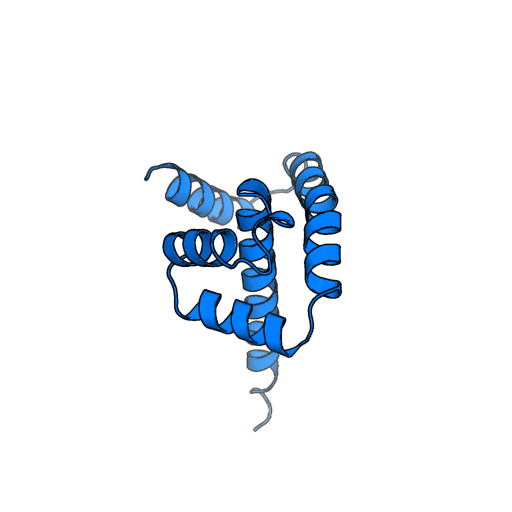.00 95 ALA A C 1
ATOM 830 O O . ALA A 1 95 ? 10.826 4.309 -14.509 1.00 78.00 95 ALA A O 1
ATOM 831 N N . LEU A 1 96 ? 9.694 5.493 -12.968 1.00 73.50 96 LEU A N 1
ATOM 832 C CA . LEU A 1 96 ? 10.564 6.670 -13.027 1.00 73.50 96 LEU A CA 1
ATOM 833 C C . LEU A 1 96 ? 12.005 6.343 -12.612 1.00 73.50 96 LEU A C 1
ATOM 835 O O . LEU A 1 96 ? 12.950 6.784 -13.264 1.00 73.50 96 LEU A O 1
ATOM 839 N N . ILE A 1 97 ? 12.187 5.578 -11.532 1.00 75.56 97 ILE A N 1
ATOM 840 C CA . ILE A 1 97 ? 13.523 5.190 -11.062 1.00 75.56 97 ILE A CA 1
ATOM 841 C C . ILE A 1 97 ? 14.224 4.293 -12.076 1.00 75.56 97 ILE A C 1
ATOM 843 O O . ILE A 1 97 ? 15.398 4.521 -12.363 1.00 75.56 97 ILE A O 1
ATOM 847 N N . THR A 1 98 ? 13.522 3.305 -12.629 1.00 74.31 98 THR A N 1
ATOM 848 C CA . THR A 1 98 ? 14.079 2.414 -13.652 1.00 74.31 98 THR A CA 1
ATOM 849 C C . THR A 1 98 ? 14.509 3.202 -14.890 1.00 74.31 98 THR A C 1
ATOM 851 O O . THR A 1 98 ? 15.632 3.039 -15.354 1.00 74.31 98 THR A O 1
ATOM 854 N N . MET A 1 99 ? 13.687 4.147 -15.356 1.00 67.94 99 MET A N 1
ATOM 855 C CA . MET A 1 99 ? 13.999 4.967 -16.534 1.00 67.94 99 MET A CA 1
ATOM 856 C C . MET A 1 99 ? 15.246 5.855 -16.349 1.00 67.94 99 MET A C 1
ATOM 858 O O . MET A 1 99 ? 15.999 6.080 -17.296 1.00 67.94 99 MET A O 1
ATOM 862 N N . ASN A 1 100 ? 15.487 6.336 -15.126 1.00 58.44 100 ASN A N 1
ATOM 863 C CA . ASN A 1 100 ? 16.673 7.133 -14.794 1.00 58.44 100 ASN A CA 1
ATOM 864 C C . ASN A 1 100 ? 17.949 6.289 -14.627 1.00 58.44 100 ASN A C 1
ATOM 866 O O . ASN A 1 100 ? 19.050 6.836 -14.652 1.00 58.44 100 ASN A O 1
ATOM 870 N N . HIS A 1 101 ? 17.824 4.976 -14.423 1.00 55.06 101 HIS A N 1
ATOM 871 C CA . HIS A 1 101 ? 18.975 4.080 -14.306 1.00 55.06 101 HIS A CA 1
ATOM 872 C C . HIS A 1 101 ? 19.541 3.713 -15.688 1.00 55.06 101 HIS A C 1
ATOM 874 O O . HIS A 1 101 ? 20.757 3.702 -15.867 1.00 55.06 101 HIS A O 1
ATOM 880 N N . ASP A 1 102 ? 18.672 3.532 -16.687 1.00 52.78 102 ASP A N 1
ATOM 881 C CA . ASP A 1 102 ? 19.067 3.155 -18.055 1.00 52.78 102 ASP A CA 1
ATOM 882 C C . ASP A 1 102 ? 19.726 4.302 -18.847 1.00 52.78 102 ASP A C 1
ATOM 884 O O . ASP A 1 102 ? 20.375 4.077 -19.864 1.00 52.78 102 ASP A O 1
ATOM 888 N N . SER A 1 103 ? 19.625 5.548 -18.373 1.00 55.59 103 SER A N 1
ATOM 889 C CA . SER A 1 103 ? 20.240 6.719 -19.022 1.00 55.59 103 SER A CA 1
ATOM 890 C C . SER A 1 103 ? 21.704 6.971 -18.615 1.00 55.59 103 SER A C 1
ATOM 892 O O . SER A 1 103 ? 22.326 7.900 -19.129 1.00 55.59 103 SER A O 1
ATOM 894 N N . ASN A 1 104 ? 22.279 6.145 -17.729 1.00 50.09 104 ASN A N 1
ATOM 895 C CA . ASN A 1 104 ? 23.675 6.260 -17.280 1.00 50.09 104 ASN A CA 1
ATOM 896 C C . ASN A 1 104 ? 24.635 5.210 -17.883 1.00 50.09 104 ASN A C 1
ATOM 898 O O . ASN A 1 104 ? 25.822 5.237 -17.557 1.00 50.09 104 ASN A O 1
ATOM 902 N N . GLU A 1 105 ? 24.177 4.329 -18.782 1.00 51.12 105 GLU A N 1
ATOM 903 C CA . GLU A 1 105 ? 25.010 3.282 -19.413 1.00 51.12 105 GLU A CA 1
ATOM 904 C C . GLU A 1 105 ? 25.538 3.616 -20.827 1.00 51.12 105 GLU A C 1
ATOM 906 O O . GLU A 1 105 ? 26.081 2.750 -21.504 1.00 51.12 105 GLU A O 1
ATOM 911 N N . GLU A 1 106 ? 25.502 4.880 -21.264 1.00 50.97 106 GLU A N 1
ATOM 912 C CA . GLU A 1 106 ? 26.178 5.331 -22.499 1.00 50.97 106 GLU A CA 1
ATOM 913 C C . GLU A 1 106 ? 27.368 6.263 -22.218 1.00 50.97 106 GLU A C 1
ATOM 915 O O . GLU A 1 106 ? 27.461 7.359 -22.765 1.00 50.97 106 GLU A O 1
ATOM 920 N N . LYS A 1 107 ? 28.311 5.848 -21.363 1.00 44.56 107 LYS A N 1
ATOM 921 C CA . LYS A 1 107 ? 29.689 6.384 -21.380 1.00 44.56 107 LYS A CA 1
ATOM 922 C C . LYS A 1 107 ? 30.699 5.312 -20.978 1.00 44.56 107 LYS A C 1
ATOM 924 O O . LYS A 1 107 ? 31.214 5.327 -19.859 1.00 44.56 107 LYS A O 1
ATOM 929 N N . LYS A 1 108 ? 31.028 4.414 -21.905 1.00 34.72 108 LYS A N 1
ATOM 930 C CA . LYS A 1 108 ? 32.323 3.731 -21.898 1.00 34.72 108 LYS A CA 1
ATOM 931 C C . LYS A 1 108 ? 32.842 3.525 -23.310 1.00 34.72 108 LYS A C 1
ATOM 933 O O . LYS A 1 108 ? 32.027 3.144 -24.173 1.00 34.72 108 LYS A O 1
#

Sequence (108 aa):
MKNHLFQIENWKQITGEKRKNVNVEMFLFCFENFNKVMKWWNEREQKDKTKIIEKFKTLSNEQFEVWLLNEHKWKNEITKDDIDSICFSIDSYLALITMNHDSNEEKK

Organism: Reticulomyxa filosa (NCBI:txid46433)

Foldseek 3Di:
DPVVVVVVVVVVVVVPDDDDPPCPVVVVVLVVLCVLLVVVVVPDDPVVVVVLLVCLVVDDLVVSLVVQCPPPVCVVSDDSVSSVSNNVVSVVVVVVVVVVVVVPPPDD